Protein AF-E2CC13-F1 (afdb_monomer_lite)

Structure (mmCIF, N/CA/C/O backbone):
data_AF-E2CC13-F1
#
_entry.id   AF-E2CC13-F1
#
loop_
_atom_site.group_PDB
_atom_site.id
_atom_site.type_symbol
_atom_site.label_atom_id
_atom_site.label_alt_id
_atom_site.label_comp_id
_atom_site.label_asym_id
_atom_site.label_entity_id
_atom_site.label_seq_id
_atom_site.pdbx_PDB_ins_code
_atom_site.Cartn_x
_atom_site.Cartn_y
_atom_site.Cartn_z
_atom_site.occupancy
_atom_site.B_iso_or_equiv
_atom_site.auth_seq_id
_atom_site.auth_comp_id
_atom_site.auth_asym_id
_atom_site.auth_atom_id
_atom_site.pdbx_PDB_model_num
ATOM 1 N N . MET A 1 1 ? 11.067 -6.393 -11.202 1.00 56.78 1 MET A N 1
ATOM 2 C CA . MET A 1 1 ? 10.384 -7.049 -12.338 1.00 56.78 1 MET A CA 1
ATOM 3 C C . MET A 1 1 ? 11.284 -6.955 -13.554 1.00 56.78 1 MET A C 1
ATOM 5 O O . MET A 1 1 ? 11.557 -5.849 -14.015 1.00 56.78 1 MET A O 1
ATOM 9 N N . LEU A 1 2 ? 11.786 -8.096 -14.018 1.00 56.75 2 LEU A N 1
ATOM 10 C CA . LEU A 1 2 ? 12.579 -8.202 -15.241 1.00 56.75 2 LEU A CA 1
ATOM 11 C C . LEU A 1 2 ? 11.624 -8.503 -16.405 1.00 56.75 2 LEU A C 1
ATOM 13 O O . LEU A 1 2 ? 10.801 -9.405 -16.294 1.00 56.75 2 LEU A O 1
ATOM 17 N N . GLY A 1 3 ? 11.699 -7.710 -17.475 1.00 62.31 3 GLY A N 1
ATOM 18 C CA . GLY A 1 3 ? 11.063 -7.970 -18.779 1.00 62.31 3 GLY A CA 1
ATOM 19 C C . GLY A 1 3 ? 9.558 -7.710 -18.870 1.00 62.31 3 GLY A C 1
ATOM 20 O O . GLY A 1 3 ? 9.108 -7.116 -19.840 1.00 62.31 3 GLY A O 1
ATOM 21 N N . GLY A 1 4 ? 8.793 -8.066 -17.838 1.00 75.31 4 GLY A N 1
ATOM 22 C CA . GLY A 1 4 ? 7.332 -8.026 -17.876 1.00 75.31 4 GLY A CA 1
ATOM 23 C C . GLY A 1 4 ? 6.701 -6.631 -17.905 1.00 75.31 4 GLY A C 1
ATOM 24 O O . GLY A 1 4 ? 7.362 -5.591 -17.727 1.00 75.31 4 GLY A O 1
ATOM 25 N N . ASP A 1 5 ? 5.383 -6.636 -18.097 1.00 84.62 5 ASP A N 1
ATOM 26 C CA . ASP A 1 5 ? 4.542 -5.449 -18.034 1.00 84.62 5 ASP A CA 1
ATOM 27 C C . ASP A 1 5 ? 4.653 -4.747 -16.684 1.00 84.62 5 ASP A C 1
ATOM 29 O O . ASP A 1 5 ? 4.740 -5.358 -15.619 1.00 84.62 5 ASP A O 1
ATOM 33 N N . ILE A 1 6 ? 4.636 -3.418 -16.739 1.00 88.31 6 ILE A N 1
ATOM 34 C CA . ILE A 1 6 ? 4.688 -2.581 -15.549 1.00 88.31 6 ILE A CA 1
ATOM 35 C C . ILE A 1 6 ? 3.261 -2.430 -15.000 1.00 88.31 6 ILE A C 1
ATOM 37 O O . ILE A 1 6 ? 2.442 -1.769 -15.655 1.00 88.31 6 ILE A O 1
ATOM 41 N N . PRO A 1 7 ? 2.940 -2.992 -13.818 1.00 91.56 7 PRO A N 1
ATOM 42 C CA . PRO A 1 7 ? 1.578 -2.980 -13.306 1.00 91.56 7 PRO A CA 1
ATOM 43 C C . PRO A 1 7 ? 1.124 -1.557 -12.977 1.00 91.56 7 PRO A C 1
ATOM 45 O O . PRO A 1 7 ? 1.852 -0.731 -12.434 1.00 91.56 7 PRO A O 1
ATOM 48 N N . ARG A 1 8 ? -0.127 -1.240 -13.287 1.00 93.25 8 ARG A N 1
ATOM 49 C CA . ARG A 1 8 ? -0.746 0.025 -12.885 1.00 93.25 8 ARG A CA 1
ATOM 50 C C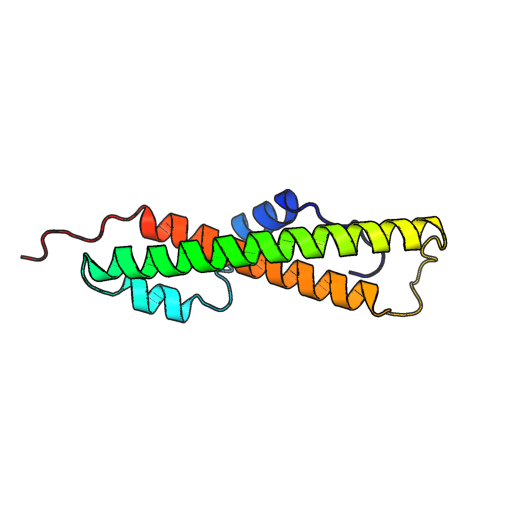 . ARG A 1 8 ? -1.120 -0.044 -11.402 1.00 93.25 8 ARG A C 1
ATOM 52 O O . ARG A 1 8 ? -1.534 -1.109 -10.951 1.00 93.25 8 ARG A O 1
ATOM 59 N N . PRO A 1 9 ? -1.137 1.080 -10.663 1.00 94.56 9 PRO A N 1
ATOM 60 C CA . PRO A 1 9 ? -1.548 1.087 -9.255 1.00 94.56 9 PRO A CA 1
ATOM 61 C C . PRO A 1 9 ? -2.889 0.391 -8.979 1.00 94.56 9 PRO A C 1
ATOM 63 O O . PRO A 1 9 ? -3.024 -0.311 -7.988 1.00 94.56 9 PRO A O 1
ATOM 66 N N . ARG A 1 10 ? -3.865 0.508 -9.891 1.00 94.44 10 ARG A N 1
ATOM 67 C CA . ARG A 1 10 ? -5.153 -0.197 -9.780 1.00 94.44 10 ARG A CA 1
ATOM 68 C C . ARG A 1 10 ? -5.018 -1.722 -9.877 1.00 94.44 10 ARG A C 1
ATOM 70 O O . ARG A 1 10 ? -5.748 -2.429 -9.199 1.00 94.44 10 ARG A O 1
ATOM 77 N N . GLN A 1 11 ? -4.103 -2.226 -10.705 1.00 95.31 11 GLN A N 1
ATOM 78 C CA . GLN A 1 11 ? -3.819 -3.662 -10.786 1.00 95.31 11 GLN A CA 1
ATOM 79 C C . GLN A 1 11 ? -3.151 -4.154 -9.499 1.00 95.31 11 GLN A C 1
ATOM 81 O O . GLN A 1 11 ? -3.500 -5.224 -9.020 1.00 95.31 11 GLN A O 1
ATOM 86 N N . ILE A 1 12 ? -2.263 -3.346 -8.906 1.00 94.94 12 ILE A N 1
ATOM 87 C CA . ILE A 1 12 ? -1.639 -3.647 -7.608 1.00 94.94 12 ILE A CA 1
ATOM 88 C C . ILE A 1 12 ? -2.703 -3.705 -6.504 1.00 94.94 12 ILE A C 1
ATOM 90 O O . ILE A 1 12 ? -2.754 -4.672 -5.756 1.00 94.94 12 ILE A O 1
ATOM 94 N N . LEU A 1 13 ? -3.606 -2.720 -6.450 1.00 95.25 13 LEU A N 1
ATOM 95 C CA . LEU A 1 13 ? -4.723 -2.722 -5.502 1.00 95.25 13 LEU A CA 1
ATOM 96 C C . LEU A 1 13 ? -5.626 -3.951 -5.675 1.00 95.25 13 LEU A C 1
ATOM 98 O O . LEU A 1 13 ? -6.018 -4.568 -4.692 1.00 95.25 13 LEU A O 1
ATOM 102 N N . ASN A 1 14 ? -5.962 -4.314 -6.915 1.00 94.88 14 ASN A N 1
ATOM 103 C CA . ASN A 1 14 ? -6.770 -5.504 -7.174 1.00 94.88 14 ASN A CA 1
ATOM 104 C C . ASN A 1 14 ? -6.053 -6.784 -6.727 1.00 94.88 14 ASN A C 1
ATOM 106 O O . ASN A 1 14 ? -6.698 -7.660 -6.168 1.00 94.88 14 ASN A O 1
ATOM 110 N N . LEU A 1 15 ? -4.737 -6.878 -6.943 1.00 93.12 15 LEU A N 1
ATOM 111 C CA . LEU A 1 15 ? -3.930 -8.005 -6.476 1.00 93.12 15 LEU A CA 1
ATOM 112 C C . LEU A 1 15 ? -3.974 -8.130 -4.951 1.00 93.12 15 LEU A C 1
ATOM 114 O O . LEU A 1 15 ? -4.148 -9.230 -4.445 1.00 93.12 15 LEU A O 1
ATOM 118 N N . VAL A 1 16 ? -3.879 -7.008 -4.235 1.00 94.88 16 VAL A N 1
ATOM 119 C CA . VAL A 1 16 ? -4.012 -6.986 -2.773 1.00 94.88 16 VAL A CA 1
ATOM 120 C C . VAL A 1 16 ? -5.408 -7.424 -2.338 1.00 94.88 16 VAL A C 1
ATOM 122 O O . VAL A 1 16 ? -5.523 -8.276 -1.475 1.00 94.88 16 VAL A O 1
ATOM 125 N N . ARG A 1 17 ? -6.468 -6.900 -2.964 1.00 92.62 17 ARG A N 1
ATOM 126 C CA . ARG A 1 17 ? -7.861 -7.240 -2.617 1.00 92.62 17 ARG A CA 1
ATOM 127 C C . ARG A 1 17 ? -8.242 -8.699 -2.873 1.00 92.62 17 ARG A C 1
ATOM 129 O O . ARG A 1 17 ? -9.205 -9.172 -2.289 1.00 92.62 17 ARG A O 1
ATOM 136 N N . LEU A 1 18 ? -7.563 -9.365 -3.805 1.00 91.44 18 LEU A N 1
ATOM 137 C CA . LEU A 1 18 ? -7.790 -10.779 -4.115 1.00 91.44 18 LEU A CA 1
ATOM 138 C C . LEU A 1 18 ? -6.970 -11.720 -3.226 1.00 91.44 18 LEU A C 1
ATOM 140 O O . LEU A 1 18 ? -7.183 -12.927 -3.286 1.00 91.44 18 LEU A O 1
ATOM 144 N N . GLY A 1 19 ? -6.010 -11.191 -2.467 1.00 89.50 19 GLY A N 1
ATOM 145 C CA . GLY A 1 19 ? -5.200 -11.962 -1.535 1.00 89.50 19 GLY A CA 1
ATOM 146 C C . GLY A 1 19 ? -5.567 -11.676 -0.083 1.00 89.50 19 GLY A C 1
ATOM 147 O O . GLY A 1 19 ? -6.228 -10.692 0.224 1.00 89.50 19 GLY A O 1
ATOM 148 N N . ASP A 1 20 ? -5.045 -12.507 0.817 1.00 89.88 20 ASP A N 1
ATOM 149 C CA . ASP A 1 20 ? -5.241 -12.365 2.268 1.00 89.88 20 ASP A CA 1
ATOM 150 C C . ASP A 1 20 ? -4.083 -11.622 2.956 1.00 89.88 20 ASP A C 1
ATOM 152 O O . ASP A 1 20 ? -3.973 -11.586 4.181 1.00 89.88 20 ASP A O 1
ATOM 156 N N . TYR A 1 21 ? -3.165 -11.046 2.173 1.00 93.81 21 TYR A N 1
ATOM 157 C CA . TYR A 1 21 ? -2.022 -10.332 2.724 1.00 93.81 21 TYR A CA 1
ATOM 158 C C . TYR A 1 21 ? -2.451 -8.981 3.300 1.00 93.81 21 TYR A C 1
ATOM 160 O O . TYR A 1 21 ? -2.928 -8.114 2.571 1.00 93.81 21 TYR A O 1
ATOM 168 N N . ARG A 1 22 ? -2.205 -8.784 4.599 1.00 93.94 22 ARG A N 1
ATOM 169 C CA . ARG A 1 22 ? -2.583 -7.575 5.354 1.00 93.94 22 ARG A CA 1
ATOM 170 C C . ARG A 1 22 ? -1.445 -6.589 5.577 1.00 93.94 22 ARG A C 1
ATOM 172 O O . ARG A 1 22 ? -1.644 -5.563 6.218 1.00 93.94 22 ARG A O 1
ATOM 179 N N . GLY A 1 23 ? -0.266 -6.856 5.016 1.00 94.88 23 GLY A N 1
ATOM 180 C CA . GLY A 1 23 ? 0.894 -5.984 5.161 1.00 94.88 23 GLY A CA 1
ATOM 181 C C . GLY A 1 23 ? 1.683 -6.234 6.449 1.00 94.88 23 GLY A C 1
ATOM 182 O O . GLY A 1 23 ? 1.229 -6.884 7.382 1.00 94.88 23 GLY A O 1
ATOM 183 N N . TYR A 1 24 ? 2.892 -5.676 6.522 1.00 95.75 24 TYR A N 1
ATOM 184 C CA . TYR A 1 24 ? 3.803 -5.921 7.651 1.00 95.75 24 TYR A CA 1
ATOM 185 C C . TYR A 1 24 ? 3.319 -5.390 9.016 1.00 95.75 24 TYR A C 1
ATOM 187 O O . TYR A 1 24 ? 3.805 -5.845 10.045 1.00 95.75 24 TYR A O 1
ATOM 195 N N . ALA A 1 25 ? 2.409 -4.411 9.038 1.00 95.50 25 ALA A N 1
ATOM 196 C CA . ALA A 1 25 ? 1.924 -3.753 10.249 1.00 95.50 25 ALA A CA 1
ATOM 197 C C . ALA A 1 25 ? 0.667 -4.429 10.818 1.00 95.50 25 ALA A C 1
ATOM 199 O O . ALA A 1 25 ? 0.006 -3.857 11.679 1.00 95.50 25 ALA A O 1
ATOM 200 N N . GLU A 1 26 ? 0.312 -5.623 10.331 1.00 96.38 26 GLU A N 1
ATOM 201 C CA . GLU A 1 26 ? -0.872 -6.359 10.782 1.00 96.38 26 GLU A CA 1
ATOM 202 C C . GLU A 1 26 ? -0.906 -6.514 12.309 1.00 96.38 26 GLU A C 1
ATOM 204 O O . GLU A 1 26 ? -1.936 -6.251 12.922 1.00 96.38 26 GLU A O 1
ATOM 209 N N . ALA A 1 27 ? 0.218 -6.880 12.933 1.00 97.00 27 ALA A N 1
ATOM 210 C CA . ALA A 1 27 ? 0.296 -7.052 14.383 1.00 97.00 27 ALA A CA 1
ATOM 211 C C . ALA A 1 27 ? -0.015 -5.751 15.147 1.00 97.00 27 ALA A C 1
ATOM 213 O O . ALA A 1 27 ? -0.835 -5.764 16.064 1.00 97.00 27 ALA A O 1
ATOM 214 N N . ASP A 1 28 ? 0.571 -4.628 14.725 1.00 97.19 28 ASP A N 1
ATOM 215 C CA . ASP A 1 28 ? 0.348 -3.316 15.346 1.00 97.19 28 ASP A CA 1
ATOM 216 C C . ASP A 1 28 ? -1.104 -2.841 15.158 1.00 97.19 28 ASP A C 1
ATOM 218 O O . ASP A 1 28 ? -1.712 -2.262 16.062 1.00 97.19 28 ASP A O 1
ATOM 222 N N . ILE A 1 29 ? -1.679 -3.099 13.977 1.00 96.56 29 ILE A N 1
ATOM 223 C CA . ILE A 1 29 ? -3.079 -2.783 13.672 1.00 96.56 29 ILE A CA 1
ATOM 224 C C . ILE A 1 29 ? -4.015 -3.628 14.547 1.00 96.56 29 ILE A C 1
ATOM 226 O O . ILE A 1 29 ? -4.968 -3.085 15.100 1.00 96.56 29 ILE A O 1
ATOM 230 N N . ASN A 1 30 ? -3.725 -4.918 14.729 1.00 96.19 30 ASN A N 1
ATOM 231 C CA . ASN A 1 30 ? -4.506 -5.806 15.595 1.00 96.19 30 ASN A CA 1
ATOM 232 C C . ASN A 1 30 ? -4.436 -5.378 17.064 1.00 96.19 30 ASN A C 1
ATOM 234 O O . ASN A 1 30 ? -5.442 -5.416 17.769 1.00 96.19 30 ASN A O 1
ATOM 238 N N . GLU A 1 31 ? -3.270 -4.938 17.541 1.00 96.25 31 GLU A N 1
ATOM 239 C CA . GLU A 1 31 ? -3.147 -4.395 18.896 1.00 96.25 31 GLU A CA 1
ATOM 240 C C . GLU A 1 31 ? -4.020 -3.145 19.077 1.00 96.25 31 GLU A C 1
ATOM 242 O O . GLU A 1 31 ? -4.686 -2.991 20.101 1.00 96.25 31 GLU A O 1
ATOM 247 N N . ALA A 1 32 ? -4.052 -2.259 18.078 1.00 94.50 32 ALA A N 1
ATOM 248 C CA . ALA A 1 32 ? -4.929 -1.094 18.098 1.00 94.50 32 ALA A CA 1
ATOM 249 C C . ALA A 1 32 ? -6.417 -1.477 18.044 1.00 94.50 32 ALA A C 1
ATOM 251 O O . ALA A 1 32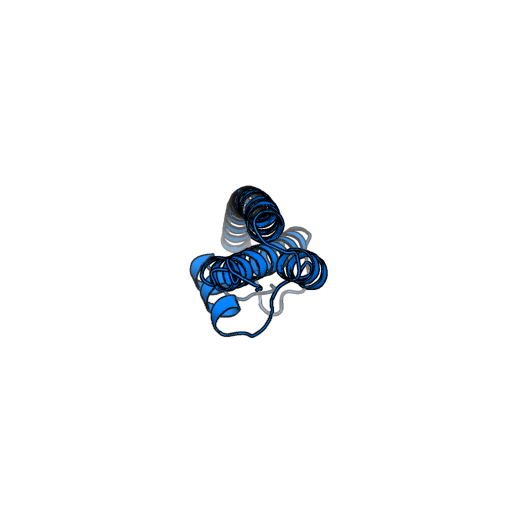 ? -7.219 -0.844 18.733 1.00 94.50 32 ALA A O 1
ATOM 252 N N . ASP A 1 33 ? -6.772 -2.505 17.269 1.00 94.69 33 ASP A N 1
ATOM 253 C CA . ASP A 1 33 ? -8.141 -3.008 17.123 1.00 94.69 33 ASP A CA 1
ATOM 254 C C . ASP A 1 33 ? -8.695 -3.614 18.420 1.00 94.69 33 ASP A C 1
ATOM 256 O O . ASP A 1 33 ? -9.870 -3.447 18.720 1.00 94.69 33 ASP A O 1
ATOM 260 N N . ASN A 1 34 ? -7.839 -4.238 19.233 1.00 92.94 34 ASN A N 1
ATOM 261 C CA . ASN A 1 34 ? -8.217 -4.851 20.512 1.00 92.94 34 ASN A CA 1
ATOM 262 C C . ASN A 1 34 ? -8.416 -3.849 21.663 1.00 92.94 34 ASN A C 1
ATOM 264 O O . ASN A 1 34 ? -8.689 -4.245 22.798 1.00 92.94 34 ASN A O 1
ATOM 268 N N . ARG A 1 35 ? -8.230 -2.548 21.425 1.00 90.88 35 ARG A N 1
ATOM 269 C CA . ARG A 1 35 ? -8.466 -1.529 22.456 1.00 90.88 35 ARG A CA 1
ATOM 270 C C . ARG A 1 35 ? -9.968 -1.301 22.625 1.00 90.88 35 ARG A C 1
ATOM 272 O O . ARG A 1 35 ? -10.754 -1.536 21.717 1.00 90.88 35 ARG A O 1
ATOM 279 N N . SER A 1 36 ? -10.369 -0.771 23.774 1.00 90.19 36 SER A N 1
ATOM 280 C CA . SER A 1 36 ? -11.738 -0.291 23.954 1.00 90.19 36 SER A CA 1
ATOM 281 C C . SER A 1 36 ? -11.976 1.011 23.185 1.00 90.19 36 SER A C 1
ATOM 283 O O . SER A 1 36 ? -11.060 1.823 22.968 1.00 90.19 36 SER A O 1
ATOM 285 N N . GLU A 1 37 ? -13.220 1.243 22.771 1.00 88.38 37 GLU A N 1
ATOM 286 C CA . GLU A 1 37 ? -13.614 2.552 22.255 1.00 88.38 37 GLU A CA 1
ATOM 287 C C . GLU A 1 37 ? -13.539 3.610 23.379 1.00 88.38 37 GLU A C 1
ATOM 289 O O . GLU A 1 37 ? -13.767 3.299 24.550 1.00 88.38 37 GLU A O 1
ATOM 294 N N . PRO A 1 38 ? -13.164 4.869 23.075 1.00 90.56 38 PRO A N 1
ATOM 295 C CA . PRO A 1 38 ? -12.878 5.437 21.752 1.00 90.56 38 PRO A CA 1
ATOM 296 C C . PRO A 1 38 ? -11.407 5.301 21.305 1.00 90.56 38 PRO A C 1
ATOM 298 O O . PRO A 1 38 ? -11.012 5.850 20.272 1.00 90.56 38 PRO A O 1
ATOM 301 N N . LYS A 1 39 ? -10.549 4.641 22.098 1.00 91.94 39 LYS A N 1
ATOM 302 C CA . LYS A 1 39 ? -9.103 4.556 21.817 1.00 91.94 39 LYS A CA 1
ATOM 303 C C . LYS A 1 39 ? -8.831 3.727 20.567 1.00 91.94 39 LYS A C 1
ATOM 305 O O . LYS A 1 39 ? -7.981 4.120 19.771 1.00 91.94 39 LYS A O 1
ATOM 310 N N . ARG A 1 40 ? -9.580 2.639 20.384 1.00 93.25 40 ARG A N 1
ATOM 311 C CA . ARG A 1 40 ? -9.543 1.788 19.192 1.00 93.25 40 ARG A CA 1
ATOM 312 C C . ARG A 1 40 ? -9.657 2.597 17.905 1.00 93.25 40 ARG A C 1
ATOM 314 O O . ARG A 1 40 ? -8.693 2.709 17.147 1.00 93.25 40 ARG A O 1
ATOM 321 N N . SER A 1 41 ? -10.807 3.235 17.683 1.00 92.62 41 SER A N 1
ATOM 322 C CA . SER A 1 41 ? -11.057 3.990 16.453 1.00 92.62 41 SER A CA 1
ATOM 323 C C . SER A 1 41 ? -10.106 5.180 16.277 1.00 92.62 41 SER A C 1
ATOM 325 O O . SER A 1 41 ? -9.762 5.539 15.147 1.00 92.62 41 SER A O 1
ATOM 327 N N . ALA A 1 42 ? -9.633 5.791 17.368 1.00 94.19 42 ALA A N 1
ATOM 328 C CA . ALA A 1 42 ? -8.635 6.855 17.306 1.00 94.19 42 ALA A CA 1
ATOM 329 C C . ALA A 1 42 ? -7.270 6.358 16.792 1.00 94.19 42 ALA A C 1
ATOM 331 O O . ALA A 1 42 ? -6.690 6.997 15.911 1.00 94.19 42 ALA A O 1
ATOM 332 N N . GLU A 1 43 ? -6.766 5.231 17.302 1.00 95.81 43 GLU A N 1
ATOM 333 C CA . GLU A 1 43 ? -5.491 4.644 16.866 1.00 95.81 43 GLU A CA 1
ATOM 334 C C . GLU A 1 43 ? -5.574 4.099 15.433 1.00 95.81 43 GLU A C 1
ATOM 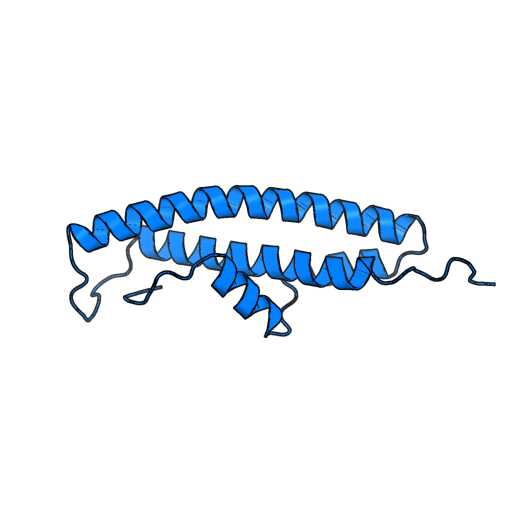336 O O . GLU A 1 43 ? -4.717 4.419 14.606 1.00 95.81 43 GLU A O 1
ATOM 341 N N . LEU A 1 44 ? -6.652 3.390 15.078 1.00 95.88 44 LEU A N 1
ATOM 342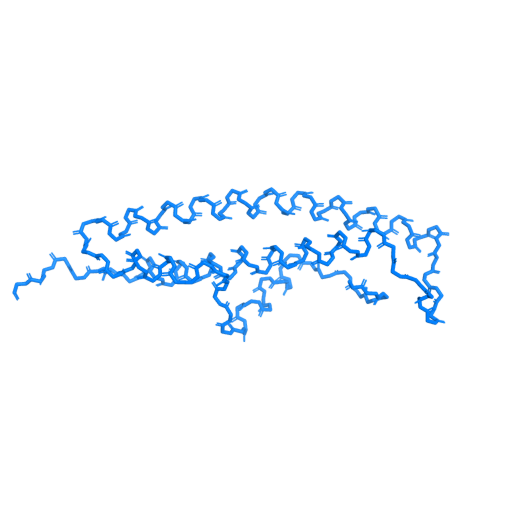 C CA . LEU A 1 44 ? -6.863 2.907 13.705 1.00 95.88 44 LEU A CA 1
ATOM 343 C C . LEU A 1 44 ? -6.875 4.063 12.686 1.00 95.88 44 LEU A C 1
ATOM 345 O O . LEU A 1 44 ? -6.248 3.979 11.627 1.00 95.88 44 LEU A O 1
ATOM 349 N N . ARG A 1 45 ? -7.494 5.205 13.020 1.00 95.69 45 ARG A N 1
ATOM 350 C CA . ARG A 1 45 ? -7.458 6.410 12.168 1.00 95.69 45 ARG A CA 1
ATOM 351 C C . ARG A 1 45 ? -6.066 7.040 12.072 1.00 95.69 45 ARG A C 1
ATOM 353 O O . ARG A 1 45 ? -5.760 7.660 11.050 1.00 95.69 45 ARG A O 1
ATOM 360 N N . LYS A 1 46 ? -5.209 6.915 13.093 1.00 97.12 46 LYS A N 1
ATOM 361 C CA . LYS A 1 46 ? -3.804 7.358 12.996 1.00 97.12 46 LYS A CA 1
ATOM 362 C C . LYS A 1 46 ? -3.042 6.505 11.986 1.00 97.12 46 LYS A C 1
ATOM 364 O O . LYS A 1 46 ? -2.376 7.075 11.119 1.00 97.12 46 LYS A O 1
ATOM 369 N N . PHE A 1 47 ? -3.195 5.180 12.038 1.00 97.25 47 PHE A N 1
ATOM 370 C CA . PHE A 1 47 ? -2.620 4.279 11.037 1.00 97.25 47 PHE A CA 1
ATOM 371 C C . PHE A 1 47 ? -3.140 4.587 9.632 1.00 97.25 47 PHE A C 1
ATOM 373 O O . PHE A 1 47 ? -2.341 4.758 8.712 1.00 97.25 47 PHE A O 1
ATOM 380 N N . GLN A 1 48 ? -4.453 4.782 9.473 1.00 97.12 48 GLN A N 1
ATOM 381 C CA . GLN A 1 48 ? -5.050 5.127 8.180 1.00 97.12 48 GLN A CA 1
ATOM 382 C C . GLN A 1 48 ? -4.438 6.410 7.597 1.00 97.12 48 GLN A C 1
ATOM 384 O O . GLN A 1 48 ? -4.061 6.443 6.424 1.00 97.12 48 GLN A O 1
ATOM 389 N N . LYS A 1 49 ? -4.277 7.464 8.411 1.00 97.81 49 LYS A N 1
ATOM 390 C CA . LYS A 1 49 ? -3.630 8.716 7.982 1.00 97.81 49 LYS A CA 1
ATOM 391 C C . LYS A 1 49 ? -2.169 8.505 7.586 1.00 97.81 49 LYS A C 1
ATOM 393 O O . LYS A 1 49 ? -1.753 9.028 6.552 1.00 97.81 49 LYS A O 1
ATOM 398 N N . LYS A 1 50 ? -1.413 7.744 8.385 1.00 97.75 50 LYS A N 1
ATOM 399 C CA . LYS A 1 50 ? -0.005 7.416 8.122 1.00 97.75 50 LYS A CA 1
ATOM 400 C C . LYS A 1 50 ? 0.149 6.695 6.782 1.00 97.75 50 LYS A C 1
ATOM 402 O O . LYS A 1 50 ? 0.787 7.237 5.884 1.00 97.75 50 LYS A O 1
ATOM 407 N N . PHE A 1 51 ? -0.507 5.549 6.609 1.00 97.69 51 PHE A N 1
ATOM 408 C CA . PHE A 1 51 ? -0.368 4.743 5.393 1.00 97.69 51 PHE A CA 1
ATOM 409 C C . PHE A 1 51 ? -0.964 5.428 4.160 1.00 97.69 51 PHE A C 1
ATOM 411 O O . PHE A 1 51 ? -0.460 5.263 3.057 1.00 97.69 51 PHE A O 1
ATOM 418 N N . THR A 1 52 ? -1.962 6.304 4.323 1.00 97.81 52 THR A N 1
ATOM 419 C CA . THR A 1 52 ? -2.427 7.162 3.218 1.00 97.81 52 THR A CA 1
ATOM 420 C C . THR A 1 52 ? -1.341 8.143 2.763 1.00 97.81 52 THR A C 1
ATOM 422 O O . THR A 1 52 ? -1.202 8.410 1.566 1.00 97.81 52 THR A O 1
ATOM 425 N N . ALA A 1 53 ? -0.586 8.729 3.696 1.00 98.00 53 ALA A N 1
ATOM 426 C CA . ALA A 1 53 ? 0.512 9.633 3.366 1.00 98.00 53 ALA A CA 1
ATOM 427 C C . ALA A 1 53 ? 1.691 8.884 2.726 1.00 98.00 53 ALA A C 1
ATOM 429 O O . ALA A 1 53 ? 2.247 9.367 1.734 1.00 98.00 53 ALA A O 1
ATOM 430 N N . ASP A 1 54 ? 2.023 7.703 3.248 1.00 97.31 54 ASP A N 1
ATOM 431 C CA . ASP A 1 54 ? 3.068 6.835 2.702 1.00 97.31 54 ASP A CA 1
ATOM 432 C C . ASP A 1 54 ? 2.706 6.369 1.282 1.00 97.31 54 ASP A C 1
ATOM 434 O O . ASP A 1 54 ? 3.472 6.642 0.353 1.00 97.31 54 ASP A O 1
ATOM 438 N N . LEU A 1 55 ? 1.470 5.897 1.064 1.00 97.38 55 LEU A N 1
ATOM 439 C CA . LEU A 1 55 ? 0.956 5.533 -0.260 1.00 97.38 55 LEU A CA 1
ATOM 440 C C . LEU A 1 55 ? 1.085 6.682 -1.263 1.00 97.38 55 LEU A C 1
ATOM 442 O O . LEU A 1 55 ? 1.512 6.487 -2.401 1.00 97.38 55 LEU A O 1
ATOM 446 N N . LYS A 1 56 ? 0.718 7.910 -0.873 1.00 97.50 56 LYS A N 1
ATOM 447 C CA . LYS A 1 56 ? 0.839 9.086 -1.755 1.00 97.50 56 LYS A CA 1
ATOM 448 C C . LYS A 1 56 ? 2.294 9.348 -2.144 1.00 97.50 56 LYS A C 1
ATOM 450 O O . LYS A 1 56 ? 2.565 9.637 -3.315 1.00 97.50 56 LYS A O 1
ATOM 455 N N . ARG A 1 57 ? 3.220 9.245 -1.186 1.00 97.56 57 ARG A N 1
ATOM 456 C CA . ARG A 1 57 ? 4.660 9.411 -1.423 1.00 97.56 57 ARG A CA 1
ATOM 457 C C . ARG A 1 57 ? 5.178 8.325 -2.362 1.00 97.56 57 ARG A C 1
ATOM 459 O O . ARG A 1 57 ? 5.827 8.641 -3.361 1.00 97.56 57 ARG A O 1
ATOM 466 N N . ASP A 1 58 ? 4.858 7.069 -2.081 1.00 96.44 58 ASP A N 1
ATOM 467 C CA . ASP A 1 58 ? 5.359 5.939 -2.852 1.00 96.44 58 ASP A CA 1
ATOM 468 C C . ASP A 1 58 ? 4.731 5.859 -4.242 1.00 96.44 58 ASP A C 1
ATOM 470 O O . ASP A 1 58 ? 5.451 5.575 -5.195 1.00 96.44 58 ASP A O 1
ATOM 474 N N . LEU A 1 59 ? 3.473 6.272 -4.429 1.00 96.75 59 LEU A N 1
ATOM 475 C CA . LEU A 1 59 ? 2.881 6.454 -5.760 1.00 96.75 59 LEU A CA 1
ATOM 476 C C . LEU A 1 59 ? 3.616 7.515 -6.584 1.00 96.75 59 LEU A C 1
ATOM 478 O O . LEU A 1 59 ? 3.820 7.330 -7.787 1.00 96.75 59 LEU A O 1
ATOM 482 N N . ALA A 1 60 ? 4.006 8.632 -5.967 1.00 96.94 60 ALA A N 1
ATOM 483 C CA . ALA A 1 60 ? 4.747 9.679 -6.662 1.00 96.94 60 ALA A CA 1
ATOM 484 C C . ALA A 1 60 ? 6.128 9.179 -7.112 1.00 96.94 60 ALA A C 1
ATOM 486 O O . ALA A 1 60 ? 6.528 9.426 -8.252 1.00 96.94 60 ALA A O 1
ATOM 487 N N . ILE A 1 61 ? 6.837 8.441 -6.252 1.00 95.62 61 ILE A N 1
ATOM 488 C CA . ILE A 1 61 ? 8.142 7.859 -6.593 1.00 95.62 61 ILE A CA 1
ATOM 489 C C . ILE A 1 61 ? 7.981 6.750 -7.635 1.00 95.62 61 ILE A C 1
ATOM 491 O O . ILE A 1 61 ? 8.703 6.738 -8.629 1.00 95.62 61 ILE A O 1
ATOM 495 N N . TYR A 1 62 ? 6.996 5.872 -7.464 1.00 95.44 62 TYR A N 1
ATOM 496 C CA . TYR A 1 62 ? 6.688 4.796 -8.397 1.00 95.44 62 TYR A CA 1
ATOM 497 C C . TYR A 1 62 ? 6.463 5.335 -9.808 1.00 95.44 62 TYR A C 1
ATOM 499 O O . TYR A 1 62 ? 7.103 4.880 -10.746 1.00 95.44 62 TYR A O 1
ATOM 507 N N . ARG A 1 63 ? 5.642 6.380 -9.971 1.00 94.94 63 ARG A N 1
ATOM 508 C CA . ARG A 1 63 ? 5.413 7.017 -11.281 1.00 94.94 63 ARG A CA 1
ATOM 509 C C . ARG A 1 63 ? 6.705 7.518 -11.933 1.00 94.94 63 ARG A C 1
ATOM 511 O O . ARG A 1 63 ? 6.857 7.365 -13.142 1.00 94.94 63 ARG A O 1
ATOM 518 N N . LYS A 1 64 ? 7.636 8.082 -11.153 1.00 95.50 64 LYS A N 1
ATOM 519 C CA . LYS A 1 64 ? 8.951 8.521 -11.655 1.00 95.50 64 LYS A CA 1
ATOM 520 C C . LYS A 1 64 ? 9.796 7.335 -12.121 1.00 95.50 64 LYS A C 1
ATOM 522 O O . LYS A 1 64 ? 10.335 7.379 -13.221 1.00 95.50 64 LYS A O 1
ATOM 527 N N . VAL A 1 65 ? 9.862 6.273 -11.317 1.00 93.44 65 VAL A N 1
ATOM 528 C CA . VAL A 1 65 ? 10.602 5.042 -11.643 1.00 93.44 65 VAL A CA 1
ATOM 529 C C . VAL A 1 65 ? 10.022 4.368 -12.887 1.00 93.44 65 VAL A C 1
ATOM 531 O O . VAL A 1 65 ? 10.770 4.016 -13.790 1.00 93.44 65 VAL A O 1
ATOM 534 N N . VAL A 1 66 ? 8.694 4.259 -12.987 1.00 92.69 66 VAL A N 1
ATOM 535 C CA . VAL A 1 66 ? 8.005 3.706 -14.163 1.00 92.69 66 VAL A CA 1
ATOM 536 C C . VAL A 1 66 ? 8.309 4.509 -15.417 1.00 92.69 66 VAL A C 1
ATOM 538 O O . VAL A 1 66 ? 8.563 3.921 -16.463 1.00 92.69 66 VAL A O 1
ATOM 541 N N . ARG A 1 67 ? 8.274 5.843 -15.330 1.00 93.44 67 ARG A N 1
ATOM 542 C CA . ARG A 1 67 ? 8.605 6.706 -16.464 1.00 93.44 67 ARG A CA 1
ATOM 543 C C . ARG A 1 67 ? 10.039 6.465 -16.931 1.00 93.44 67 ARG A C 1
ATOM 545 O O . ARG A 1 67 ? 10.228 6.175 -18.105 1.00 93.44 67 ARG A O 1
ATOM 552 N N . LYS A 1 68 ? 11.006 6.505 -16.011 1.00 91.81 68 LYS A N 1
ATOM 553 C CA . LYS A 1 68 ? 12.419 6.263 -16.324 1.00 91.81 68 LYS A CA 1
ATOM 554 C C . LYS A 1 68 ? 12.637 4.878 -16.943 1.00 91.81 68 LYS A C 1
ATOM 556 O O . LYS A 1 68 ? 13.283 4.767 -17.973 1.00 91.81 68 LYS A O 1
ATOM 561 N N . LEU A 1 69 ? 12.011 3.842 -16.381 1.00 89.75 69 LEU A N 1
ATOM 562 C CA . LEU A 1 69 ? 12.091 2.481 -16.914 1.00 89.75 69 LEU A CA 1
ATOM 563 C C . LEU A 1 69 ? 11.498 2.366 -18.329 1.00 89.75 69 LEU A C 1
ATOM 565 O O . LEU A 1 69 ? 11.986 1.588 -19.140 1.00 89.75 69 LEU A O 1
ATOM 569 N N . ARG A 1 70 ? 10.426 3.107 -18.638 1.00 89.62 70 ARG A N 1
ATOM 570 C CA . ARG A 1 70 ? 9.858 3.138 -19.996 1.00 89.62 70 ARG A CA 1
ATOM 571 C C . ARG A 1 70 ? 10.792 3.829 -20.981 1.00 89.62 70 ARG A C 1
ATOM 573 O O . ARG A 1 70 ? 10.998 3.286 -22.056 1.00 89.62 70 ARG A O 1
ATOM 580 N N . GLU A 1 71 ? 11.361 4.969 -20.594 1.00 89.94 71 GLU A N 1
ATOM 581 C CA . GLU A 1 71 ? 12.347 5.702 -21.400 1.00 89.94 71 GLU A CA 1
ATOM 582 C C . GLU A 1 71 ? 13.583 4.824 -21.682 1.00 89.94 71 GLU A C 1
ATOM 584 O O . GLU A 1 71 ? 14.023 4.720 -22.824 1.00 89.94 71 GLU A O 1
ATOM 589 N N . GLU A 1 72 ? 14.090 4.103 -20.676 1.00 86.44 72 GLU A N 1
ATOM 590 C CA . GLU A 1 72 ? 15.198 3.152 -20.846 1.00 86.44 72 GLU A CA 1
ATOM 591 C C . GLU A 1 72 ? 14.837 1.987 -21.777 1.00 86.44 72 GLU A C 1
ATOM 593 O O . GLU A 1 72 ? 15.640 1.635 -22.636 1.00 86.44 72 GLU A O 1
ATOM 598 N N . ARG A 1 73 ? 13.627 1.415 -21.661 1.00 86.19 73 ARG A N 1
ATOM 599 C CA . ARG A 1 73 ? 13.148 0.342 -22.556 1.00 86.19 73 ARG A CA 1
ATOM 600 C C . ARG A 1 73 ? 12.930 0.814 -23.995 1.00 86.19 73 ARG A C 1
ATOM 602 O O . ARG A 1 73 ? 13.020 0.002 -24.906 1.00 86.19 73 ARG A O 1
ATOM 609 N N . GLU A 1 74 ? 12.602 2.083 -24.206 1.00 86.94 74 GLU A N 1
ATOM 610 C CA . GLU A 1 74 ? 12.449 2.659 -25.546 1.00 86.94 74 GLU A CA 1
ATOM 611 C C . GLU A 1 74 ? 13.812 2.850 -26.224 1.00 86.94 74 GLU A C 1
ATOM 613 O O . GLU A 1 74 ? 13.977 2.503 -27.391 1.00 86.94 74 GLU A O 1
ATOM 618 N N . GLN A 1 75 ? 14.805 3.339 -25.475 1.00 84.94 75 GLN A N 1
ATOM 619 C CA . GLN A 1 75 ? 16.172 3.530 -25.973 1.00 84.94 75 GLN A CA 1
ATOM 620 C C . GLN A 1 75 ? 16.929 2.208 -26.131 1.00 84.94 75 GLN A C 1
ATOM 622 O O . GLN A 1 75 ? 17.697 2.034 -27.074 1.00 84.94 75 GLN A O 1
ATOM 627 N N . ASN A 1 76 ? 16.699 1.273 -25.211 1.00 79.62 76 ASN A N 1
ATOM 628 C CA . ASN A 1 76 ? 17.321 -0.041 -25.176 1.00 79.62 76 ASN A CA 1
ATOM 629 C C . ASN A 1 76 ? 16.225 -1.099 -25.005 1.00 79.62 76 ASN A C 1
ATOM 631 O O . ASN A 1 76 ? 15.967 -1.546 -23.881 1.00 79.62 76 ASN A O 1
ATOM 635 N N . PRO A 1 77 ? 15.564 -1.508 -26.106 1.00 75.44 77 PRO A N 1
ATOM 636 C CA . PRO A 1 77 ? 14.561 -2.557 -26.063 1.00 75.44 77 PRO A CA 1
ATOM 637 C C . PRO A 1 77 ? 15.126 -3.785 -25.349 1.00 75.44 77 PRO A C 1
ATOM 639 O O . PRO A 1 77 ? 16.214 -4.247 -25.719 1.00 75.44 77 PRO A O 1
ATOM 642 N N . PRO A 1 78 ? 14.437 -4.306 -24.317 1.00 68.00 78 PRO A N 1
ATOM 643 C CA . PRO A 1 78 ? 14.932 -5.443 -23.564 1.00 68.00 78 PRO A CA 1
ATOM 644 C C . PRO A 1 78 ? 15.122 -6.615 -24.527 1.00 68.00 78 PRO A C 1
ATOM 646 O O . PRO A 1 78 ? 14.164 -7.121 -25.106 1.00 68.00 78 PRO A O 1
ATOM 649 N N . ARG A 1 79 ? 16.374 -7.032 -24.727 1.00 66.81 79 ARG A N 1
ATOM 650 C CA . ARG A 1 79 ? 16.680 -8.276 -25.432 1.00 66.81 79 ARG A CA 1
ATOM 651 C C . ARG A 1 79 ? 16.465 -9.399 -24.437 1.00 66.81 79 ARG A C 1
ATOM 653 O O . ARG A 1 79 ? 17.121 -9.420 -23.399 1.00 66.81 79 ARG A O 1
ATOM 660 N N . GLU A 1 80 ? 15.520 -10.288 -24.714 1.00 65.12 80 GLU A N 1
ATOM 661 C CA . GLU A 1 80 ? 15.374 -11.491 -23.906 1.00 65.12 80 GLU A CA 1
ATOM 662 C C . GLU A 1 80 ? 16.509 -12.480 -24.224 1.00 65.12 80 GLU A C 1
ATOM 664 O O . GLU A 1 80 ? 16.836 -12.673 -25.398 1.00 65.12 80 GLU A O 1
ATOM 669 N N . PRO A 1 81 ? 17.118 -13.114 -23.207 1.00 58.81 81 PRO A N 1
ATOM 670 C CA . PRO A 1 81 ? 16.923 -12.871 -21.778 1.00 58.81 81 PRO A CA 1
ATOM 671 C C . PRO A 1 81 ? 17.627 -11.582 -21.320 1.00 58.81 81 PRO A C 1
ATOM 673 O O . PRO A 1 81 ? 18.755 -11.301 -21.727 1.00 58.81 81 PRO A O 1
ATOM 676 N N . LEU A 1 82 ? 16.987 -10.824 -20.418 1.00 62.00 82 LEU A N 1
ATOM 677 C CA . LEU A 1 82 ? 17.628 -9.683 -19.755 1.00 62.00 82 LEU A CA 1
ATOM 678 C C . LEU A 1 82 ? 18.862 -10.180 -18.995 1.00 62.00 82 LEU A C 1
ATOM 680 O O . LEU A 1 82 ? 18.746 -10.838 -17.964 1.00 62.00 82 LEU A O 1
ATOM 684 N N . GLN A 1 83 ? 20.047 -9.867 -19.517 1.00 58.09 83 GLN A N 1
ATOM 685 C CA . GLN A 1 83 ? 21.318 -10.389 -19.009 1.00 58.09 83 GLN A CA 1
ATOM 686 C C . GLN A 1 83 ? 21.703 -9.832 -17.630 1.00 58.09 83 GLN A C 1
ATOM 688 O O . GLN A 1 83 ? 22.616 -10.363 -16.997 1.00 58.09 83 GLN A O 1
ATOM 693 N N . ARG A 1 84 ? 21.039 -8.771 -17.143 1.00 66.94 84 ARG A N 1
ATOM 694 C CA . ARG A 1 84 ? 21.403 -8.123 -15.879 1.00 66.94 84 ARG A CA 1
ATOM 695 C C . ARG A 1 84 ? 20.227 -7.423 -15.196 1.00 66.94 84 ARG A C 1
ATOM 697 O O . ARG A 1 84 ? 19.392 -6.803 -15.845 1.00 66.94 84 ARG A O 1
ATOM 704 N N . CYS A 1 85 ? 20.200 -7.500 -13.865 1.00 70.81 85 CYS A N 1
ATOM 705 C CA . CYS A 1 85 ? 19.387 -6.625 -13.027 1.00 70.81 85 CYS A CA 1
ATOM 706 C C . CYS A 1 85 ? 20.159 -5.322 -12.772 1.00 70.81 85 CYS A C 1
ATOM 708 O O . CYS A 1 85 ? 21.262 -5.344 -12.229 1.00 70.81 85 CYS A O 1
ATOM 710 N N . GLU A 1 86 ? 19.579 -4.207 -13.188 1.00 78.25 86 GLU A N 1
ATOM 711 C CA . GLU A 1 86 ? 20.072 -2.844 -12.990 1.00 78.25 86 GLU A CA 1
ATOM 712 C C . GLU A 1 86 ? 19.348 -2.170 -11.817 1.00 78.25 86 GLU A C 1
ATOM 714 O O . GLU A 1 86 ? 18.264 -2.595 -11.401 1.00 78.25 86 GLU A O 1
ATOM 719 N N . ASP A 1 87 ? 19.910 -1.073 -11.311 1.00 84.38 87 ASP A N 1
ATOM 720 C CA . ASP A 1 87 ? 19.380 -0.339 -10.155 1.00 84.38 87 ASP A CA 1
ATOM 721 C C . ASP A 1 87 ? 17.915 0.080 -10.332 1.00 84.38 87 ASP A C 1
ATOM 723 O O . ASP A 1 87 ? 17.131 0.053 -9.380 1.00 84.38 87 ASP A O 1
ATOM 727 N N . ILE A 1 88 ? 17.508 0.405 -11.562 1.00 84.69 88 ILE A N 1
ATOM 728 C CA . ILE A 1 88 ? 16.122 0.751 -11.891 1.00 84.69 88 ILE A CA 1
ATOM 729 C C . ILE A 1 88 ? 15.156 -0.416 -11.652 1.00 84.69 88 ILE A C 1
ATOM 731 O O . ILE A 1 88 ? 14.041 -0.212 -11.166 1.0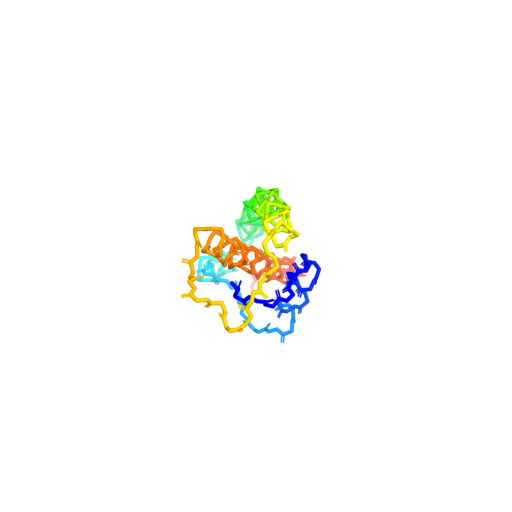0 84.69 88 ILE A O 1
ATOM 735 N N . HIS A 1 89 ? 15.576 -1.651 -11.935 1.00 85.19 89 HIS A N 1
ATOM 736 C CA . HIS A 1 89 ? 14.761 -2.849 -11.753 1.00 85.19 89 HIS A CA 1
ATOM 737 C C . HIS A 1 89 ? 14.589 -3.172 -10.267 1.00 85.19 89 HIS A C 1
ATOM 739 O O . HIS A 1 89 ? 13.494 -3.565 -9.840 1.00 85.19 89 HIS A O 1
ATOM 745 N N . THR A 1 90 ? 15.636 -2.949 -9.473 1.00 87.94 90 THR A N 1
ATOM 746 C CA . THR A 1 90 ? 15.588 -3.038 -8.010 1.00 87.94 90 THR A CA 1
ATOM 747 C C . THR A 1 90 ? 14.673 -1.962 -7.435 1.00 87.94 90 THR A C 1
ATOM 749 O O . THR A 1 90 ? 13.729 -2.290 -6.716 1.00 87.94 90 THR A O 1
ATOM 752 N N . ALA A 1 91 ? 14.863 -0.696 -7.819 1.00 89.56 91 ALA A N 1
ATOM 753 C CA . ALA A 1 91 ? 14.022 0.420 -7.383 1.00 89.56 91 ALA A CA 1
ATOM 754 C C . ALA A 1 91 ? 12.541 0.189 -7.716 1.00 89.56 91 ALA A C 1
ATOM 756 O O . ALA A 1 91 ? 11.661 0.432 -6.888 1.00 89.56 91 ALA A O 1
ATOM 757 N N . MET A 1 92 ? 12.265 -0.340 -8.909 1.00 90.94 92 MET A N 1
ATOM 758 C CA . MET A 1 92 ? 10.921 -0.698 -9.346 1.00 90.94 92 MET A CA 1
ATOM 759 C C . MET A 1 92 ? 10.300 -1.788 -8.468 1.00 90.94 92 MET A C 1
ATOM 761 O O . MET A 1 92 ? 9.138 -1.682 -8.078 1.00 90.94 92 MET A O 1
ATOM 765 N N . SER A 1 93 ? 11.071 -2.827 -8.140 1.00 90.25 93 SER A N 1
ATOM 766 C CA . SER A 1 93 ? 10.599 -3.944 -7.314 1.00 90.25 93 SER A CA 1
ATOM 767 C C . SER A 1 93 ? 10.343 -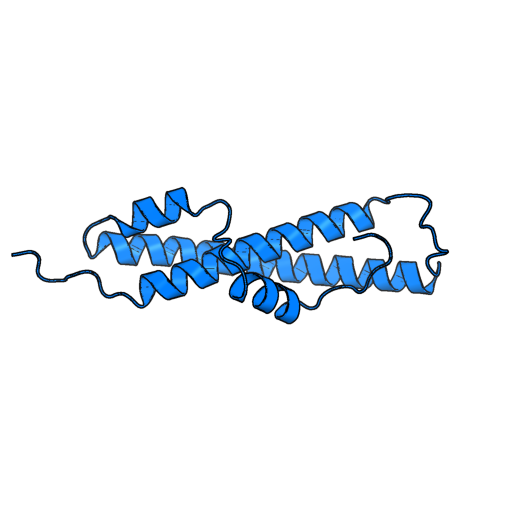3.497 -5.876 1.00 90.25 93 SER A C 1
ATOM 769 O O . SER A 1 93 ? 9.296 -3.810 -5.322 1.00 90.25 93 SER A O 1
ATOM 771 N N . LEU A 1 94 ? 11.237 -2.681 -5.310 1.00 92.94 94 LEU A N 1
ATOM 772 C CA . LEU A 1 94 ? 11.060 -2.092 -3.982 1.00 92.94 94 LEU A CA 1
ATOM 773 C C . LEU A 1 94 ? 9.793 -1.239 -3.912 1.00 92.94 94 LEU A C 1
ATOM 775 O O . LEU A 1 94 ? 8.983 -1.405 -3.003 1.00 92.94 94 LEU A O 1
ATOM 779 N N . LYS A 1 95 ? 9.577 -0.357 -4.895 1.00 94.38 95 LYS A N 1
ATOM 780 C CA . LYS A 1 95 ? 8.390 0.505 -4.896 1.00 94.38 95 LYS A CA 1
ATOM 781 C C . LYS A 1 95 ? 7.105 -0.258 -5.168 1.00 94.38 95 LYS A C 1
ATOM 783 O O . LYS A 1 95 ? 6.083 0.090 -4.593 1.00 94.38 95 LYS A O 1
ATOM 788 N N . PHE A 1 96 ? 7.148 -1.314 -5.972 1.00 94.38 96 PHE A N 1
ATOM 789 C CA . PHE A 1 96 ? 6.020 -2.232 -6.084 1.00 94.38 96 PHE A CA 1
ATOM 790 C C . PHE A 1 96 ? 5.672 -2.853 -4.722 1.00 94.38 96 PHE A C 1
ATOM 792 O O . PHE A 1 96 ? 4.519 -2.772 -4.310 1.00 94.38 96 PHE A O 1
ATOM 799 N N . SER A 1 97 ? 6.656 -3.394 -3.996 1.00 94.38 97 SER A N 1
ATOM 800 C CA . SER A 1 97 ? 6.428 -3.999 -2.677 1.00 94.38 97 SER A CA 1
ATOM 801 C C . SER A 1 97 ? 5.887 -3.000 -1.655 1.00 94.38 97 SER A C 1
ATOM 803 O O . SER A 1 97 ? 4.996 -3.334 -0.882 1.00 94.38 97 SER A O 1
ATOM 805 N N . HIS A 1 98 ? 6.375 -1.759 -1.675 1.00 95.81 98 HIS A N 1
ATOM 806 C CA . HIS A 1 98 ? 5.835 -0.696 -0.827 1.00 95.81 98 HIS A CA 1
ATOM 807 C C . HIS A 1 98 ? 4.354 -0.427 -1.117 1.00 95.81 98 HIS A C 1
ATOM 809 O O . HIS A 1 98 ? 3.547 -0.420 -0.197 1.00 95.81 98 HIS A O 1
ATOM 815 N N . LEU A 1 99 ? 3.980 -0.287 -2.396 1.00 96.81 99 LEU A N 1
ATOM 816 C CA . LEU A 1 99 ? 2.579 -0.084 -2.774 1.00 96.81 99 LEU A CA 1
ATOM 817 C C . LEU A 1 99 ? 1.694 -1.260 -2.353 1.00 96.81 99 LEU A C 1
ATOM 819 O O . LEU A 1 99 ? 0.573 -1.035 -1.909 1.00 96.81 99 LEU A O 1
ATOM 823 N N . VAL A 1 100 ? 2.182 -2.498 -2.482 1.00 97.12 100 VAL A N 1
ATOM 824 C CA . VAL A 1 100 ? 1.472 -3.691 -1.992 1.00 97.12 100 VAL A CA 1
ATOM 825 C C . VAL A 1 100 ? 1.226 -3.586 -0.486 1.00 97.12 100 VAL A C 1
ATOM 827 O O . VAL A 1 100 ? 0.094 -3.783 -0.057 1.00 97.12 100 VAL A O 1
ATOM 830 N N . ASN A 1 101 ? 2.245 -3.223 0.298 1.00 97.19 101 ASN A N 1
ATOM 831 C CA . ASN A 1 101 ? 2.118 -3.059 1.747 1.00 97.19 101 ASN A CA 1
ATOM 832 C C . ASN A 1 101 ? 1.116 -1.962 2.119 1.00 97.19 101 ASN A C 1
ATOM 834 O O . ASN A 1 101 ? 0.197 -2.224 2.889 1.00 97.19 101 ASN A O 1
ATOM 838 N N . ASP A 1 102 ? 1.256 -0.769 1.540 1.00 97.12 102 ASP A N 1
ATOM 839 C CA . ASP A 1 102 ? 0.385 0.364 1.852 1.00 97.12 102 ASP A CA 1
ATOM 840 C C . ASP A 1 102 ? -1.076 0.068 1.489 1.00 97.12 102 ASP A C 1
ATOM 842 O O . ASP A 1 102 ? -1.993 0.377 2.252 1.00 97.12 102 ASP A O 1
ATOM 846 N N . PHE A 1 103 ? -1.317 -0.556 0.328 1.00 98.06 103 PHE A N 1
ATOM 847 C CA . PHE A 1 103 ? -2.663 -0.979 -0.049 1.00 98.06 103 PHE A CA 1
ATOM 848 C C . PHE A 1 103 ? -3.204 -2.051 0.896 1.00 98.06 103 PHE A C 1
ATOM 850 O O . PHE A 1 103 ? -4.373 -1.967 1.264 1.00 98.06 103 PHE A O 1
ATOM 857 N N . ALA A 1 104 ? -2.383 -3.023 1.298 1.00 97.75 104 ALA A N 1
ATOM 858 C CA . ALA A 1 104 ? -2.793 -4.088 2.207 1.00 97.75 104 ALA A CA 1
ATOM 859 C C . ALA A 1 104 ? -3.219 -3.533 3.571 1.00 97.75 104 ALA A C 1
ATOM 861 O O . ALA A 1 104 ? -4.310 -3.851 4.045 1.00 97.75 104 ALA A O 1
ATOM 862 N N . HIS A 1 105 ? -2.428 -2.621 4.150 1.00 97.50 105 HIS A N 1
ATOM 863 C CA . HIS A 1 105 ? -2.796 -1.957 5.403 1.00 97.50 105 HIS A CA 1
ATOM 864 C C . HIS A 1 105 ? -4.092 -1.168 5.262 1.00 97.50 105 HIS A C 1
ATOM 866 O O . HIS A 1 105 ? -4.947 -1.237 6.136 1.00 97.50 105 HIS A O 1
ATOM 872 N N . LEU A 1 106 ? -4.246 -0.398 4.180 1.00 97.25 106 LEU A N 1
ATOM 873 C CA . LEU A 1 106 ? -5.413 0.465 3.999 1.00 97.25 106 LEU A CA 1
ATOM 874 C C . LEU A 1 106 ? -6.698 -0.324 3.754 1.00 97.25 106 LEU A C 1
ATOM 876 O O . LEU A 1 106 ? -7.731 0.067 4.287 1.00 97.25 106 LEU A O 1
ATOM 880 N N . VAL A 1 107 ? -6.641 -1.417 2.986 1.00 96.38 107 VAL A N 1
ATOM 881 C CA . VAL A 1 107 ? -7.783 -2.329 2.812 1.00 96.38 107 VAL A CA 1
ATOM 882 C C . VAL A 1 107 ? -8.168 -2.933 4.158 1.00 96.38 107 VAL A C 1
ATOM 884 O O . VAL A 1 107 ? -9.330 -2.859 4.542 1.00 96.38 107 VAL A O 1
ATOM 887 N N . TYR A 1 108 ? -7.189 -3.432 4.915 1.00 96.31 108 TYR A N 1
ATOM 888 C CA . TYR A 1 108 ? -7.459 -4.032 6.216 1.00 96.31 108 TYR A CA 1
ATOM 889 C C . TYR A 1 108 ? -8.044 -3.026 7.222 1.00 96.31 108 TYR A C 1
ATOM 891 O O . TYR A 1 108 ? -9.022 -3.307 7.910 1.00 96.31 108 TYR A O 1
ATOM 899 N N . LEU A 1 109 ? -7.501 -1.808 7.271 1.00 95.62 109 LEU A N 1
ATOM 900 C CA . LEU A 1 109 ? -8.014 -0.740 8.133 1.00 95.62 109 LEU A CA 1
ATOM 901 C C . LEU A 1 109 ? -9.439 -0.314 7.768 1.00 95.62 109 LEU A C 1
ATOM 903 O O . LEU A 1 109 ? -10.203 0.020 8.669 1.00 95.62 109 LEU A O 1
ATOM 907 N N . ASP A 1 110 ? -9.793 -0.303 6.482 1.00 93.88 110 ASP A N 1
ATOM 908 C CA . ASP A 1 110 ? -11.151 0.014 6.020 1.00 93.88 110 ASP A CA 1
ATOM 909 C C . ASP A 1 110 ? -12.163 -1.027 6.528 1.00 93.88 110 ASP A C 1
ATOM 911 O O . ASP A 1 110 ? -13.220 -0.672 7.055 1.00 93.88 110 ASP A O 1
ATOM 915 N N . GLU A 1 111 ? -11.794 -2.312 6.486 1.00 93.00 111 GLU A N 1
ATOM 916 C CA . GLU A 1 111 ? -12.600 -3.402 7.048 1.00 93.00 111 GLU A CA 1
ATOM 917 C C . GLU A 1 111 ? -12.801 -3.250 8.562 1.00 93.00 111 GLU A C 1
ATOM 919 O O . GLU A 1 111 ? -13.927 -3.365 9.053 1.00 93.00 111 GLU A O 1
ATOM 924 N N . LEU A 1 112 ? -11.733 -2.959 9.314 1.00 92.88 112 LEU A N 1
ATOM 925 C CA . LEU A 1 112 ? -11.805 -2.795 10.769 1.00 92.88 112 LEU A CA 1
ATOM 926 C C . LEU A 1 112 ? -12.585 -1.543 11.181 1.00 92.88 112 LEU A C 1
ATOM 928 O O . LEU A 1 112 ? -13.392 -1.598 12.108 1.00 92.88 112 LEU A O 1
ATOM 932 N N . LEU A 1 113 ? -12.383 -0.417 10.495 1.00 90.75 113 LEU A N 1
ATOM 933 C CA . LEU A 1 113 ? -13.081 0.839 10.787 1.00 90.75 113 LEU A CA 1
ATOM 934 C C . LEU A 1 113 ? -14.571 0.795 10.424 1.00 90.75 113 LEU A C 1
ATOM 936 O O . LEU A 1 113 ? -15.342 1.579 10.975 1.00 90.75 113 LEU A O 1
ATOM 940 N N . THR A 1 114 ? -14.979 -0.119 9.539 1.00 88.81 114 THR A N 1
ATOM 941 C CA . THR A 1 114 ? -16.397 -0.385 9.246 1.00 88.81 114 THR A CA 1
ATOM 942 C C . THR A 1 114 ? -17.095 -1.091 10.416 1.00 88.81 114 THR A C 1
ATOM 944 O O . THR A 1 114 ? -18.308 -0.963 10.582 1.00 88.81 114 THR A O 1
ATOM 947 N N . ARG A 1 115 ? -16.345 -1.796 11.274 1.00 82.19 115 ARG A N 1
ATOM 948 C CA . ARG A 1 115 ? -16.870 -2.403 12.502 1.00 82.19 115 ARG A CA 1
ATOM 949 C C . ARG A 1 115 ? -16.943 -1.342 13.598 1.00 82.19 115 ARG A C 1
ATOM 951 O O . ARG A 1 115 ? -15.919 -0.833 14.066 1.00 82.19 115 ARG A O 1
ATOM 958 N N . GLN A 1 116 ? -18.159 -1.014 14.021 1.00 64.75 116 GLN A N 1
ATOM 959 C CA . GLN A 1 116 ? -18.375 -0.245 15.240 1.00 64.75 116 GLN A CA 1
ATOM 960 C C . GLN A 1 116 ? -18.016 -1.153 16.424 1.00 64.75 116 GLN A C 1
ATOM 962 O O . GLN A 1 116 ? -18.597 -2.227 16.553 1.00 64.75 116 GLN A O 1
ATOM 967 N N . GLY A 1 117 ? -17.019 -0.769 17.229 1.00 63.28 117 GLY A N 1
ATOM 968 C CA . GLY A 1 117 ? -16.744 -1.467 18.487 1.00 63.28 117 GLY A CA 1
ATOM 969 C C . GLY A 1 117 ? -17.960 -1.349 19.402 1.00 63.28 117 GLY A C 1
ATOM 970 O O . GLY A 1 117 ? -18.647 -0.322 19.350 1.00 63.28 117 GLY A O 1
ATOM 971 N N . ASP A 1 118 ? -18.246 -2.389 20.187 1.00 58.47 118 ASP A N 1
ATOM 972 C CA . ASP A 1 118 ? -19.392 -2.372 21.092 1.00 58.47 118 ASP A CA 1
ATOM 973 C C . ASP A 1 118 ? -19.278 -1.151 22.015 1.00 58.47 118 ASP A C 1
ATOM 975 O O . ASP A 1 118 ? -18.315 -0.973 22.760 1.00 58.47 118 ASP A O 1
ATOM 979 N N . LEU A 1 119 ? -20.238 -0.233 21.891 1.00 57.47 119 LEU A N 1
ATOM 980 C CA . LEU A 1 119 ? -20.282 1.000 22.687 1.00 57.47 119 LEU A CA 1
ATOM 981 C C . LEU A 1 119 ? -20.771 0.745 24.115 1.00 57.47 119 LEU A C 1
ATOM 983 O O . LEU A 1 119 ? -20.763 1.656 24.942 1.00 57.47 119 LEU A O 1
ATOM 987 N N . PHE A 1 120 ? -21.214 -0.480 24.375 1.00 56.22 120 PHE A N 1
ATOM 988 C CA . PHE A 1 120 ? -21.988 -0.873 25.532 1.00 56.22 120 PHE A CA 1
ATOM 989 C C . PHE A 1 120 ? -21.570 -2.274 25.987 1.00 56.22 120 PHE A C 1
ATOM 991 O O . PHE A 1 120 ? -22.378 -3.197 26.000 1.00 56.22 120 PHE A O 1
ATOM 998 N N . ASP A 1 121 ? -20.304 -2.427 26.371 1.00 50.22 121 ASP A N 1
ATOM 999 C CA . ASP A 1 121 ? -19.904 -3.540 27.232 1.00 50.22 121 ASP A CA 1
ATOM 1000 C C . ASP A 1 121 ? -20.458 -3.257 28.643 1.00 50.22 121 ASP A C 1
ATOM 1002 O O . ASP A 1 121 ? -19.802 -2.597 29.457 1.00 50.22 121 ASP A O 1
ATOM 1006 N N . PHE A 1 122 ? -21.703 -3.675 28.900 1.00 50.88 122 PHE A N 1
ATOM 1007 C CA . PHE A 1 122 ? -22.252 -3.817 30.255 1.00 50.88 122 PHE A CA 1
ATOM 1008 C C . PHE A 1 122 ? -22.219 -5.284 30.682 1.00 50.88 122 PHE A C 1
ATOM 1010 O O . PHE A 1 122 ? -22.624 -6.137 29.859 1.00 50.88 122 PHE A O 1
#

pLDDT: mean 88.17, std 12.44, range [50.22, 98.06]

Sequence (122 aa):
MLGGDIPRPRQILNLVRLGDYRGYAEADINEADNRSEPKRSAELRKFQKKFTADLKRDLAIYRKVVRKLREEREQNPPREPLQRCEDIHTAMSLKFSHLVNDFAHLVYLDELLTRQGDLFDF

Foldseek 3Di:
DFPDDQDDLVNLLVVLVVDPDQAPCVVVLVVLLPDAPPSNLVVLVVLLVVLVVQLVVLVVQLVVLVVVVVVCCVVPPQDPPNPDDDPSNVSNVVSSSSSNRSSSNNVVSVVSNVDDGPPDPD

Radius of gyration: 18.51 Å; chains: 1; bounding box: 44×23×56 Å

Secondary structure (DSSP, 8-state):
--SS----HHHHHHHHHTS----TTHHHHHHHHTSPTTHHHHHHHHHHHHHHHHHHHHHHHHHHHHHHHHHHHHHS--PSS-----HHHHHHHHHHHHHHHHHHHHHHHHHHHHSPPPS---